Protein AF-A0A3D0FVB7-F1 (afdb_monomer_lite)

Structure (mmCIF, N/CA/C/O backbone):
data_AF-A0A3D0FVB7-F1
#
_entry.id   AF-A0A3D0FVB7-F1
#
loop_
_atom_site.group_PDB
_atom_site.id
_atom_site.type_symbol
_atom_site.label_atom_id
_atom_site.label_alt_id
_atom_site.label_comp_id
_atom_site.label_asym_id
_atom_site.label_entity_id
_atom_site.label_seq_id
_atom_site.pdbx_PDB_ins_code
_atom_site.Cartn_x
_atom_site.Cartn_y
_atom_site.Cartn_z
_atom_site.occupancy
_atom_site.B_iso_or_equiv
_atom_site.auth_seq_id
_atom_site.auth_comp_id
_atom_site.auth_asym_id
_atom_site.auth_atom_id
_atom_site.pdbx_PDB_model_num
ATOM 1 N N . MET A 1 1 ? -12.631 6.253 -12.093 1.00 45.00 1 MET A N 1
ATOM 2 C CA . MET A 1 1 ? -12.556 4.830 -11.691 1.00 45.00 1 MET A CA 1
ATOM 3 C C . MET A 1 1 ? -13.011 4.769 -10.238 1.00 45.00 1 MET A C 1
ATOM 5 O O . MET A 1 1 ? -12.289 5.247 -9.381 1.00 45.00 1 MET A O 1
ATOM 9 N N . ALA A 1 2 ? -14.315 4.633 -9.990 1.00 50.31 2 ALA A N 1
ATOM 10 C CA . ALA A 1 2 ? -15.085 3.379 -9.935 1.00 50.31 2 ALA A CA 1
ATOM 11 C C . ALA A 1 2 ? -14.750 2.559 -8.677 1.00 50.31 2 ALA A C 1
ATOM 13 O O . ALA A 1 2 ? -14.264 1.438 -8.771 1.00 50.31 2 ALA A O 1
ATOM 14 N N . GLY A 1 3 ? -14.973 3.168 -7.509 1.00 51.59 3 GLY A N 1
ATOM 15 C CA . GLY A 1 3 ? -15.034 2.427 -6.258 1.00 51.59 3 GLY A CA 1
ATOM 16 C C . GLY A 1 3 ? 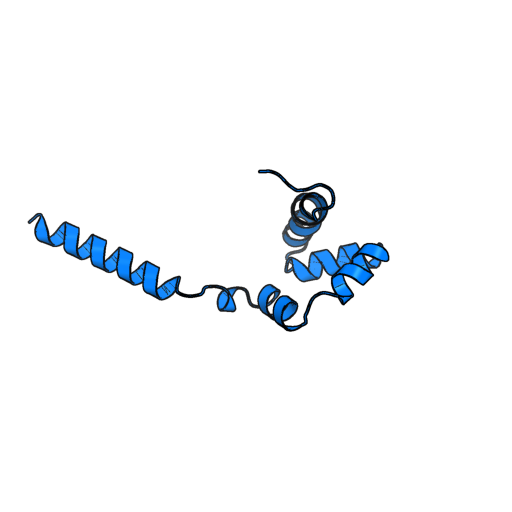-16.380 1.721 -6.120 1.00 51.59 3 GLY A C 1
ATOM 17 O O . GLY A 1 3 ? -17.415 2.269 -6.513 1.00 51.59 3 GLY A O 1
ATOM 18 N N . TYR A 1 4 ? -16.370 0.490 -5.616 1.00 59.59 4 TYR A N 1
ATOM 19 C CA . TYR A 1 4 ? -17.595 -0.265 -5.349 1.00 59.59 4 TYR A CA 1
ATOM 20 C C . TYR A 1 4 ? -18.283 0.270 -4.087 1.00 59.59 4 TYR A C 1
ATOM 22 O O . TYR A 1 4 ? -17.650 0.874 -3.220 1.00 59.59 4 TYR A O 1
ATOM 30 N N . LYS A 1 5 ? -19.596 0.049 -3.952 1.00 65.69 5 LYS A N 1
ATOM 31 C CA . LYS A 1 5 ? -20.309 0.393 -2.715 1.00 65.69 5 LYS A CA 1
ATOM 32 C C . LYS A 1 5 ? -19.665 -0.359 -1.543 1.00 65.69 5 LYS A C 1
ATOM 34 O O . LYS A 1 5 ? -19.673 -1.585 -1.538 1.00 65.69 5 LYS A O 1
ATOM 39 N N . GLY A 1 6 ? -19.152 0.387 -0.566 1.00 68.94 6 GLY A N 1
ATOM 40 C CA . GLY A 1 6 ? -18.444 -0.166 0.592 1.00 68.94 6 GLY A CA 1
ATOM 41 C C . GLY A 1 6 ? -16.939 -0.354 0.391 1.00 68.94 6 GLY A C 1
ATOM 42 O O . GLY A 1 6 ? -16.306 -0.973 1.238 1.00 68.94 6 GLY A O 1
ATOM 43 N N . ASP A 1 7 ? -16.353 0.157 -0.695 1.00 77.06 7 ASP A N 1
ATOM 44 C CA . ASP A 1 7 ? -14.902 0.120 -0.842 1.00 77.06 7 ASP A CA 1
ATOM 45 C C . ASP A 1 7 ? -14.193 1.136 0.069 1.00 77.06 7 ASP A C 1
ATOM 47 O O . ASP A 1 7 ? -14.754 2.131 0.541 1.00 77.06 7 ASP A O 1
ATOM 51 N N . ALA A 1 8 ? -12.913 0.874 0.312 1.00 84.50 8 ALA A N 1
ATOM 52 C CA . ALA A 1 8 ? -12.082 1.723 1.147 1.00 84.50 8 ALA A CA 1
ATOM 53 C C . ALA A 1 8 ? -11.562 2.974 0.409 1.00 84.50 8 ALA A C 1
ATOM 55 O O . ALA A 1 8 ? -10.736 3.693 0.963 1.00 84.50 8 ALA A O 1
ATOM 56 N N . HIS A 1 9 ? -12.001 3.275 -0.820 1.00 86.25 9 HIS A N 1
ATOM 57 C CA . HIS A 1 9 ? -11.394 4.309 -1.667 1.00 86.25 9 HIS A CA 1
ATOM 58 C C . HIS A 1 9 ? -11.391 5.671 -0.992 1.00 86.25 9 HIS A C 1
ATOM 60 O O . HIS A 1 9 ? -10.356 6.333 -0.943 1.00 86.25 9 HIS A O 1
ATOM 66 N N . LYS A 1 10 ? -12.533 6.080 -0.430 1.00 86.19 10 LYS A N 1
ATOM 67 C CA . LYS A 1 10 ? -12.643 7.367 0.261 1.00 86.19 10 LYS A CA 1
ATOM 68 C C . LYS A 1 10 ? -11.715 7.427 1.475 1.00 86.19 10 LYS A C 1
ATOM 70 O O . LYS A 1 10 ? -11.016 8.414 1.682 1.00 86.19 10 LYS A O 1
ATOM 75 N N . LEU A 1 11 ? -11.691 6.358 2.269 1.00 90.88 11 LEU A N 1
ATOM 76 C CA . LEU A 1 11 ? -10.825 6.260 3.439 1.00 90.88 11 LEU A CA 1
ATOM 77 C C . LEU A 1 11 ? -9.347 6.356 3.041 1.00 90.88 11 LEU A C 1
ATOM 79 O O . LEU A 1 11 ? -8.608 7.157 3.609 1.00 90.88 11 LEU A O 1
ATOM 83 N N . ILE A 1 12 ? -8.925 5.565 2.058 1.00 92.25 12 ILE A N 1
ATOM 84 C CA . ILE A 1 12 ? -7.524 5.469 1.662 1.00 92.25 12 ILE A CA 1
ATOM 85 C C . ILE A 1 12 ? -7.079 6.740 0.937 1.00 92.25 12 ILE A C 1
ATOM 87 O O . ILE A 1 12 ? -6.140 7.397 1.382 1.00 92.25 12 ILE A O 1
ATOM 91 N N . ASN A 1 13 ? -7.760 7.127 -0.141 1.00 89.06 13 ASN A N 1
ATOM 92 C CA . ASN A 1 13 ? -7.284 8.186 -1.031 1.00 89.06 13 ASN A CA 1
ATOM 93 C C . ASN A 1 13 ? -7.497 9.591 -0.469 1.00 89.06 13 ASN A C 1
ATOM 95 O O . ASN A 1 13 ? -6.639 10.449 -0.659 1.00 89.06 13 ASN A O 1
ATOM 99 N N . GLU A 1 14 ? -8.614 9.846 0.216 1.00 87.81 14 GLU A N 1
ATOM 100 C CA . GLU A 1 14 ? -8.903 11.195 0.716 1.00 87.81 14 GLU A CA 1
ATOM 101 C C . GLU A 1 14 ? -8.318 11.423 2.111 1.00 87.81 14 GLU A C 1
ATOM 103 O O . GLU A 1 14 ? -7.791 12.504 2.380 1.00 87.81 14 GLU A O 1
ATOM 108 N N . LYS A 1 15 ? -8.372 10.418 2.998 1.00 92.62 15 LYS A N 1
ATOM 109 C CA . LYS A 1 15 ? -7.926 10.571 4.393 1.00 92.62 15 LYS A CA 1
ATOM 110 C C . LYS A 1 15 ? -6.512 10.043 4.615 1.00 92.62 15 LYS A C 1
ATOM 112 O O . LYS A 1 15 ? -5.629 10.816 4.981 1.00 92.62 15 LYS A O 1
ATOM 117 N N . ALA A 1 16 ? -6.282 8.749 4.390 1.00 94.50 16 ALA A N 1
ATOM 118 C CA . ALA A 1 16 ? -5.022 8.106 4.763 1.00 94.50 16 ALA A CA 1
ATOM 119 C C . ALA A 1 16 ? -3.833 8.630 3.946 1.00 94.50 16 ALA A C 1
ATOM 121 O O . ALA A 1 16 ? -2.798 8.942 4.524 1.00 94.50 16 ALA A O 1
ATOM 122 N N . VAL A 1 17 ? -3.983 8.802 2.627 1.00 94.31 17 VAL A N 1
ATOM 123 C CA . VAL A 1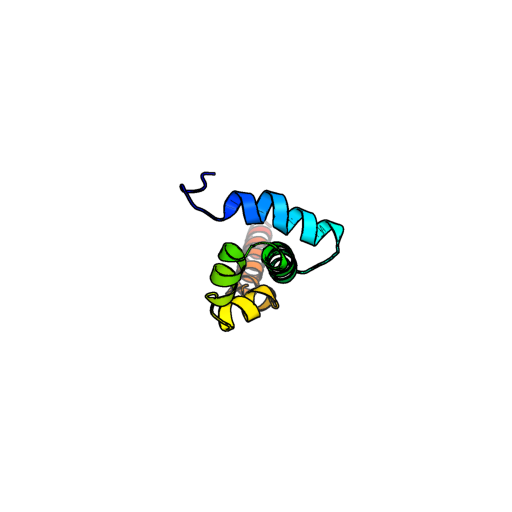 17 ? -2.935 9.370 1.760 1.00 94.31 17 VAL A CA 1
ATOM 124 C C . VAL A 1 17 ? -2.599 10.806 2.161 1.00 94.31 17 VAL A C 1
ATOM 126 O O . VAL A 1 17 ? -1.423 11.162 2.226 1.00 94.31 17 VAL A O 1
ATOM 129 N N . SER A 1 18 ? -3.609 11.628 2.449 1.00 94.00 18 SER A N 1
ATOM 130 C CA . SER A 1 18 ? -3.408 13.010 2.899 1.00 94.00 18 SER A CA 1
ATOM 131 C C . SER A 1 18 ? -2.641 13.057 4.222 1.00 94.00 18 SER A C 1
ATOM 133 O O . SER A 1 18 ? -1.659 13.787 4.340 1.00 94.00 18 SER A O 1
ATOM 135 N N . LEU A 1 19 ? -3.038 12.231 5.195 1.00 95.06 19 LEU A N 1
ATOM 136 C CA . LEU A 1 19 ? -2.354 12.125 6.482 1.00 95.06 19 LEU A CA 1
ATOM 137 C C . LEU A 1 19 ? -0.913 11.621 6.321 1.00 95.06 19 LEU A C 1
ATOM 139 O O . LEU A 1 19 ? 0.008 12.228 6.861 1.00 95.06 19 LEU A O 1
ATOM 143 N N . ALA A 1 20 ? -0.711 10.561 5.536 1.00 95.25 20 ALA A N 1
ATOM 144 C CA . ALA A 1 20 ? 0.601 9.980 5.265 1.00 95.25 20 ALA A CA 1
ATOM 145 C C . ALA A 1 20 ? 1.568 11.006 4.661 1.00 95.25 20 ALA A C 1
ATOM 147 O O . ALA A 1 20 ? 2.705 11.120 5.109 1.00 95.25 20 ALA A O 1
ATOM 148 N N . LYS A 1 21 ? 1.102 11.804 3.691 1.00 94.19 21 LYS A N 1
ATOM 149 C CA . LYS A 1 21 ? 1.901 12.874 3.079 1.00 94.19 21 LYS A CA 1
ATOM 150 C C . LYS A 1 21 ? 2.244 13.980 4.073 1.00 94.19 21 LYS A C 1
ATOM 152 O O . LYS A 1 21 ? 3.402 14.370 4.162 1.00 94.19 21 LYS A O 1
ATOM 157 N N . ASN A 1 22 ? 1.255 14.468 4.819 1.00 94.88 22 ASN A N 1
ATOM 158 C CA . ASN A 1 22 ? 1.440 15.603 5.726 1.00 94.88 22 ASN A CA 1
ATOM 159 C C . ASN A 1 22 ? 2.326 15.259 6.932 1.00 94.88 22 ASN A C 1
ATOM 161 O O . ASN A 1 22 ? 3.061 16.117 7.411 1.00 94.88 22 ASN A O 1
ATOM 165 N N . ALA A 1 23 ? 2.262 14.017 7.414 1.00 93.81 23 ALA A N 1
ATOM 166 C CA . ALA A 1 23 ? 3.016 13.547 8.575 1.00 93.81 23 ALA A CA 1
ATOM 167 C C . ALA A 1 23 ? 4.286 12.754 8.208 1.00 93.81 23 ALA A C 1
ATOM 169 O O . ALA A 1 23 ? 4.980 12.278 9.102 1.00 93.81 23 ALA A O 1
ATOM 170 N N . ASN A 1 24 ? 4.591 12.606 6.912 1.00 93.12 24 ASN A N 1
ATOM 171 C CA . ASN A 1 24 ? 5.688 11.778 6.401 1.00 93.12 24 ASN A CA 1
ATOM 172 C C . ASN A 1 24 ? 5.671 10.339 6.965 1.00 93.12 24 ASN A C 1
ATOM 174 O O . ASN A 1 24 ? 6.673 9.826 7.462 1.00 93.12 24 ASN A O 1
ATOM 178 N N . LEU A 1 25 ? 4.502 9.700 6.909 1.00 92.25 25 LEU A N 1
ATOM 179 C CA . LEU A 1 25 ? 4.268 8.340 7.398 1.00 92.25 25 LEU A CA 1
ATOM 180 C C . LEU A 1 25 ? 4.071 7.365 6.238 1.00 92.25 25 LEU A C 1
ATOM 182 O O . LEU A 1 25 ? 3.627 7.741 5.151 1.00 92.25 25 LEU A O 1
ATOM 186 N N . LYS A 1 26 ? 4.316 6.075 6.491 1.00 91.75 26 LYS A N 1
ATOM 187 C CA . LYS A 1 26 ? 3.856 5.022 5.579 1.00 91.75 26 LYS A CA 1
ATOM 188 C C . LYS A 1 26 ? 2.328 4.960 5.610 1.00 91.75 26 LYS A C 1
ATOM 190 O O . LYS A 1 26 ? 1.701 5.188 6.645 1.00 91.75 26 LYS A O 1
ATOM 195 N N . LEU A 1 27 ? 1.722 4.606 4.478 1.00 92.38 27 LEU A N 1
ATOM 196 C CA . LEU A 1 27 ? 0.264 4.606 4.330 1.00 92.38 27 LEU A CA 1
ATOM 197 C C . LEU A 1 27 ? -0.436 3.705 5.359 1.00 92.38 27 LEU A C 1
ATOM 199 O O . LEU A 1 27 ? -1.448 4.102 5.926 1.00 92.38 27 LEU A O 1
ATOM 203 N N . ILE A 1 28 ? 0.125 2.526 5.647 1.00 93.00 28 ILE A N 1
ATOM 204 C CA . ILE A 1 28 ? -0.434 1.595 6.639 1.00 93.00 28 ILE A CA 1
ATOM 205 C C . ILE A 1 28 ? -0.434 2.174 8.060 1.00 93.00 28 ILE A C 1
ATOM 207 O O . ILE A 1 28 ? -1.364 1.930 8.825 1.00 93.00 28 ILE A O 1
ATOM 211 N N . ASP A 1 29 ? 0.565 2.986 8.406 1.00 93.88 29 ASP A N 1
ATOM 212 C CA . ASP A 1 29 ? 0.630 3.640 9.713 1.00 93.88 29 ASP A CA 1
ATOM 213 C C . ASP A 1 29 ? -0.387 4.794 9.789 1.00 93.88 29 ASP A C 1
ATOM 215 O O . ASP A 1 29 ? -1.059 4.963 10.802 1.00 93.88 29 ASP A O 1
ATOM 219 N N . ALA A 1 30 ? -0.611 5.518 8.686 1.00 95.00 30 ALA A N 1
ATOM 220 C CA . ALA A 1 30 ? -1.687 6.508 8.603 1.00 95.00 30 ALA A CA 1
ATOM 221 C C . ALA A 1 30 ? -3.088 5.877 8.744 1.00 95.00 30 ALA A C 1
ATOM 223 O O . ALA A 1 30 ? -3.951 6.449 9.406 1.00 95.00 30 ALA A O 1
ATOM 224 N N . VAL A 1 31 ? -3.323 4.689 8.171 1.00 94.56 31 VAL A N 1
ATOM 225 C CA . VAL A 1 31 ? -4.589 3.954 8.357 1.00 94.56 31 VAL A CA 1
ATOM 226 C C . VAL A 1 31 ? -4.775 3.539 9.818 1.00 94.56 31 VAL A C 1
ATOM 228 O O . VAL A 1 31 ? -5.864 3.722 10.356 1.00 94.56 31 VAL A O 1
ATOM 231 N N . LYS A 1 32 ? -3.716 3.056 10.484 1.00 94.12 32 LYS A N 1
ATOM 232 C CA . LYS A 1 32 ? -3.742 2.730 11.921 1.00 94.12 32 LYS A CA 1
ATOM 233 C C . LYS A 1 32 ? -4.071 3.952 12.783 1.00 94.12 32 LYS A C 1
ATOM 235 O O . LYS A 1 32 ? -4.940 3.860 13.636 1.00 94.12 32 LYS A O 1
ATOM 240 N N . HIS A 1 33 ? -3.482 5.111 12.488 1.00 94.81 33 HIS A N 1
ATOM 241 C CA . HIS A 1 33 ? -3.816 6.357 13.187 1.00 94.81 33 HIS A CA 1
ATOM 242 C C . HIS A 1 33 ? -5.273 6.794 13.012 1.00 94.81 33 HIS A C 1
ATOM 244 O O . HIS A 1 33 ? -5.881 7.327 13.938 1.00 94.81 33 HIS A O 1
ATOM 250 N N . LEU A 1 34 ? -5.855 6.583 11.829 1.00 94.25 34 LEU A N 1
ATOM 251 C CA . LEU A 1 34 ? -7.280 6.842 11.620 1.00 94.25 34 LEU A CA 1
ATOM 252 C C . LEU A 1 34 ? -8.150 5.843 12.397 1.00 94.25 34 LEU A C 1
ATOM 254 O O . LEU A 1 34 ? -9.200 6.226 12.906 1.00 94.25 34 LEU A O 1
ATOM 258 N N . ALA A 1 35 ? -7.694 4.595 12.517 1.00 95.19 35 ALA A N 1
ATOM 259 C CA . ALA A 1 35 ? -8.370 3.532 13.254 1.00 95.19 35 ALA A CA 1
ATOM 260 C C . ALA A 1 35 ? -8.363 3.733 14.779 1.00 95.19 35 ALA A C 1
ATOM 262 O O . ALA A 1 35 ? -9.263 3.242 15.454 1.00 95.19 35 ALA A O 1
ATOM 263 N N . ASP A 1 36 ? -7.402 4.478 15.339 1.00 94.19 36 ASP A N 1
ATOM 264 C CA . ASP A 1 36 ? -7.332 4.753 16.786 1.00 94.19 36 ASP A CA 1
ATOM 265 C C . ASP A 1 36 ? -8.628 5.377 17.340 1.00 94.19 36 ASP A C 1
ATOM 267 O O . ASP A 1 36 ? -8.945 5.211 18.517 1.00 94.19 36 ASP A O 1
ATOM 271 N N . ASN A 1 37 ? -9.395 6.067 16.488 1.00 92.06 37 ASN A N 1
ATOM 272 C CA . ASN A 1 37 ? -10.659 6.715 16.844 1.00 92.06 37 ASN A CA 1
ATOM 273 C C . ASN A 1 37 ? -11.888 6.087 16.154 1.00 92.06 37 ASN A C 1
ATOM 275 O O . ASN A 1 37 ? -12.972 6.666 16.202 1.00 92.06 37 ASN A O 1
ATOM 279 N N . ASP A 1 38 ? -11.734 4.936 15.497 1.00 93.69 38 ASP A N 1
ATOM 280 C CA . ASP A 1 38 ? -12.784 4.269 14.719 1.00 93.69 38 ASP A CA 1
ATOM 281 C C . ASP A 1 38 ? -12.698 2.751 14.946 1.00 93.69 38 ASP A C 1
ATOM 283 O O . ASP A 1 38 ? -11.829 2.068 14.402 1.00 93.69 38 ASP A O 1
ATOM 287 N N . ALA A 1 39 ? -13.579 2.228 15.806 1.00 94.25 39 ALA A N 1
ATOM 288 C CA . ALA A 1 39 ? -13.538 0.836 16.253 1.00 94.25 39 ALA A CA 1
ATOM 289 C C . ALA A 1 39 ? -13.758 -0.168 15.108 1.00 94.25 39 ALA A C 1
ATOM 291 O O . ALA A 1 39 ? -13.065 -1.188 15.061 1.00 94.25 39 ALA A O 1
ATOM 292 N N . ASP A 1 40 ? -14.660 0.146 14.175 1.00 90.94 40 ASP A N 1
ATOM 293 C CA . ASP A 1 40 ? -14.955 -0.698 13.014 1.00 90.94 40 ASP A CA 1
ATOM 294 C C . ASP A 1 40 ? -13.746 -0.736 12.072 1.00 90.94 40 ASP A C 1
ATOM 296 O O . ASP A 1 40 ? -13.345 -1.792 11.572 1.00 90.94 40 ASP A O 1
ATOM 300 N N . LEU A 1 41 ? -13.106 0.421 11.867 1.00 91.50 41 LEU A N 1
ATOM 301 C CA . LEU A 1 41 ? -11.879 0.498 11.086 1.00 91.50 41 LEU A CA 1
ATOM 302 C C . LEU A 1 41 ? -10.722 -0.236 11.769 1.00 91.50 41 LEU A C 1
ATOM 304 O O . LEU A 1 41 ? -9.931 -0.893 11.090 1.00 91.50 41 LEU A O 1
ATOM 308 N N . TRP A 1 42 ? -10.622 -0.161 13.096 1.00 94.38 42 TRP A N 1
ATOM 309 C CA . TRP A 1 42 ? -9.637 -0.933 13.845 1.00 94.38 42 TRP A CA 1
ATOM 310 C C . TRP A 1 42 ? -9.848 -2.416 13.558 1.00 94.38 42 TRP A C 1
ATOM 312 O O . TRP A 1 42 ? -8.923 -3.074 13.086 1.00 94.38 42 TRP A O 1
ATOM 322 N N . GLU A 1 43 ? -11.054 -2.946 13.758 1.00 93.62 43 GLU A N 1
ATOM 323 C CA . GLU A 1 43 ? -11.354 -4.355 13.488 1.00 93.62 43 GLU A CA 1
ATOM 324 C C . GLU A 1 43 ? -10.970 -4.771 12.060 1.00 93.62 43 GLU A C 1
ATOM 326 O O . GLU A 1 43 ? -10.304 -5.792 11.875 1.00 93.62 43 GLU A O 1
ATOM 331 N N . ALA A 1 44 ? -11.268 -3.937 11.060 1.00 91.25 44 ALA A N 1
ATOM 332 C CA . ALA A 1 44 ? -10.836 -4.173 9.686 1.00 91.25 44 ALA A CA 1
ATOM 333 C C . ALA A 1 44 ? -9.302 -4.249 9.547 1.00 91.25 44 ALA A C 1
ATOM 335 O O . ALA A 1 44 ? -8.796 -5.149 8.879 1.00 91.25 44 ALA A O 1
ATOM 336 N N . VAL A 1 45 ? -8.551 -3.359 10.206 1.00 92.44 45 VAL A N 1
ATOM 337 C CA . VAL A 1 45 ? -7.077 -3.391 10.233 1.00 92.44 45 VAL A CA 1
ATOM 338 C C . VAL A 1 45 ? -6.548 -4.648 10.932 1.00 92.44 45 VAL A C 1
ATOM 340 O O . VAL A 1 45 ? -5.569 -5.231 10.471 1.00 92.44 45 VAL A O 1
ATOM 343 N N . ARG A 1 46 ? -7.201 -5.090 12.013 1.00 93.62 46 ARG A N 1
ATOM 344 C CA . ARG A 1 46 ? -6.861 -6.300 12.790 1.00 93.62 46 ARG A CA 1
ATOM 345 C C . ARG A 1 46 ? -6.965 -7.577 11.950 1.00 93.62 46 ARG A C 1
ATOM 347 O O . ARG A 1 46 ? -6.252 -8.537 12.216 1.00 93.62 46 ARG A O 1
ATOM 354 N N . ASN A 1 47 ? -7.845 -7.563 10.951 1.00 94.31 47 ASN A N 1
ATOM 355 C CA . ASN A 1 47 ? -8.100 -8.681 10.047 1.00 94.31 47 ASN A CA 1
ATOM 356 C C . ASN A 1 47 ? -7.153 -8.723 8.835 1.00 94.31 47 ASN A C 1
ATOM 358 O O . ASN A 1 47 ? -7.221 -9.669 8.049 1.00 94.31 47 ASN A O 1
ATOM 362 N N . ILE A 1 48 ? -6.280 -7.725 8.653 1.00 92.25 48 ILE A N 1
ATOM 363 C CA . ILE A 1 48 ? -5.284 -7.743 7.577 1.00 92.25 48 ILE A CA 1
ATOM 364 C C . ILE A 1 48 ? -4.214 -8.795 7.915 1.00 92.25 48 ILE A C 1
ATOM 366 O O . ILE A 1 48 ? -3.626 -8.721 8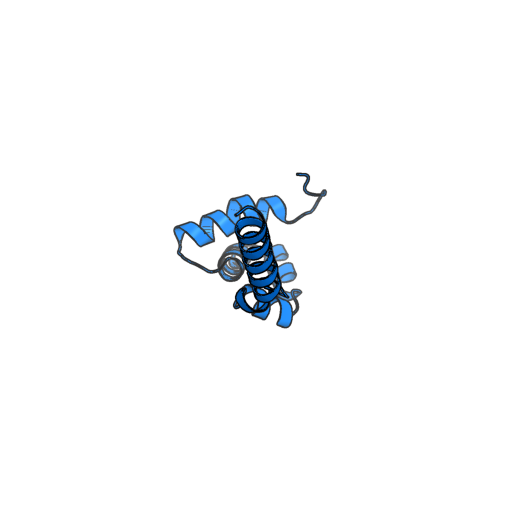.995 1.00 92.25 48 ILE A O 1
ATOM 370 N N . PRO A 1 49 ? -3.911 -9.746 7.011 1.00 95.00 49 PRO A N 1
ATOM 371 C CA . PRO A 1 49 ? -2.844 -10.717 7.231 1.00 95.00 49 PRO A CA 1
ATOM 372 C C . PRO A 1 49 ? -1.485 -10.041 7.443 1.00 95.00 49 PRO A C 1
ATOM 374 O O . PRO A 1 49 ? -1.156 -9.075 6.750 1.00 95.00 49 PRO A O 1
ATOM 377 N N . GLU A 1 50 ? -0.667 -10.577 8.351 1.00 92.19 50 GLU A N 1
ATOM 378 C CA . GLU A 1 50 ? 0.632 -9.980 8.703 1.00 92.19 50 GLU A CA 1
ATOM 379 C C . GLU A 1 50 ? 1.546 -9.827 7.482 1.00 92.19 50 GLU A C 1
ATOM 381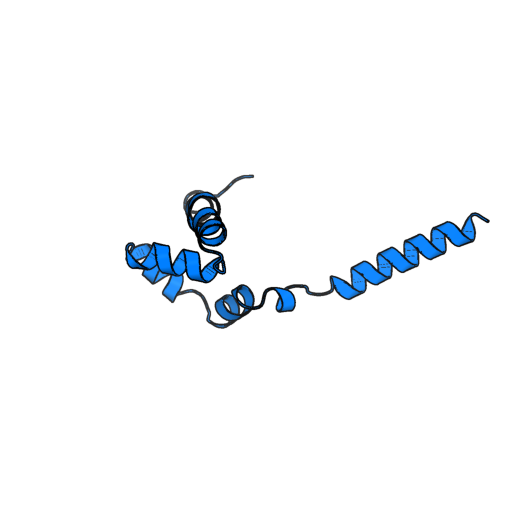 O O . GLU A 1 50 ? 2.139 -8.779 7.275 1.00 92.19 50 GLU A O 1
ATOM 386 N N . GLU A 1 51 ? 1.575 -10.823 6.603 1.00 91.31 51 GLU A N 1
ATOM 387 C CA . GLU A 1 51 ? 2.327 -10.794 5.346 1.00 91.31 51 GLU A CA 1
ATOM 388 C C . GLU A 1 51 ? 1.918 -9.648 4.404 1.00 91.31 51 GLU A C 1
ATOM 390 O O . GLU A 1 51 ? 2.770 -9.060 3.736 1.00 91.31 51 GLU A O 1
ATOM 395 N N . VAL A 1 52 ? 0.645 -9.238 4.415 1.00 91.62 52 VAL A N 1
ATOM 396 C CA . VAL A 1 52 ? 0.185 -8.043 3.689 1.00 91.62 52 VAL A CA 1
ATOM 397 C C . VAL A 1 52 ? 0.653 -6.767 4.394 1.00 91.62 52 VAL A C 1
ATOM 399 O O . VAL A 1 52 ? 1.057 -5.813 3.726 1.00 91.62 52 VAL A O 1
ATOM 402 N N . ILE A 1 53 ? 0.656 -6.738 5.731 1.00 90.94 53 ILE A N 1
ATOM 403 C CA . ILE A 1 53 ? 1.212 -5.613 6.500 1.00 90.94 53 ILE A CA 1
ATOM 404 C C . ILE A 1 53 ? 2.709 -5.459 6.219 1.00 90.94 53 ILE A C 1
ATOM 406 O O . ILE A 1 53 ? 3.163 -4.340 5.970 1.00 90.94 53 ILE A O 1
ATOM 410 N N . THR A 1 54 ? 3.470 -6.555 6.222 1.00 90.38 54 THR A N 1
ATOM 411 C CA . THR A 1 54 ? 4.896 -6.560 5.877 1.00 90.38 54 THR A CA 1
ATOM 412 C C . THR A 1 54 ? 5.105 -6.006 4.474 1.00 90.38 54 THR A C 1
ATOM 414 O O . THR A 1 54 ? 5.886 -5.075 4.296 1.00 90.38 54 THR A O 1
ATOM 417 N N . LEU A 1 55 ? 4.333 -6.480 3.494 1.00 90.75 55 LEU A N 1
ATOM 418 C CA . LEU A 1 55 ? 4.407 -5.999 2.116 1.00 90.75 55 LEU A CA 1
ATOM 419 C C . LEU A 1 55 ? 4.110 -4.495 1.990 1.00 90.75 55 LEU A C 1
ATOM 421 O O . LEU A 1 55 ? 4.779 -3.778 1.251 1.00 90.75 55 LEU A O 1
ATOM 425 N N . MET A 1 56 ? 3.138 -3.984 2.748 1.00 89.44 56 MET A N 1
ATOM 426 C CA . MET A 1 56 ? 2.845 -2.547 2.803 1.00 89.44 56 MET A CA 1
ATOM 427 C C . MET A 1 56 ? 3.955 -1.727 3.476 1.00 89.44 56 MET A C 1
ATOM 429 O O . MET A 1 56 ? 4.057 -0.519 3.238 1.00 89.44 56 MET A O 1
ATOM 433 N N . ARG A 1 57 ? 4.775 -2.348 4.331 1.00 89.94 57 ARG A N 1
ATOM 434 C CA . ARG A 1 57 ? 5.959 -1.716 4.924 1.00 89.94 57 ARG A CA 1
ATOM 435 C C . ARG A 1 57 ? 7.172 -1.790 4.000 1.00 89.94 57 ARG A C 1
ATOM 437 O O . ARG A 1 57 ? 7.988 -0.872 4.065 1.00 89.94 57 ARG A O 1
ATOM 444 N N . GLU A 1 58 ? 7.266 -2.811 3.163 1.00 90.25 58 GLU A N 1
ATOM 445 C CA . GLU A 1 58 ? 8.401 -3.097 2.280 1.00 90.25 58 GLU A CA 1
ATOM 446 C C . GLU A 1 58 ? 7.920 -3.208 0.820 1.00 90.25 58 GLU A C 1
ATOM 448 O O . GLU A 1 58 ? 7.929 -4.294 0.232 1.00 90.25 58 GLU A O 1
ATOM 4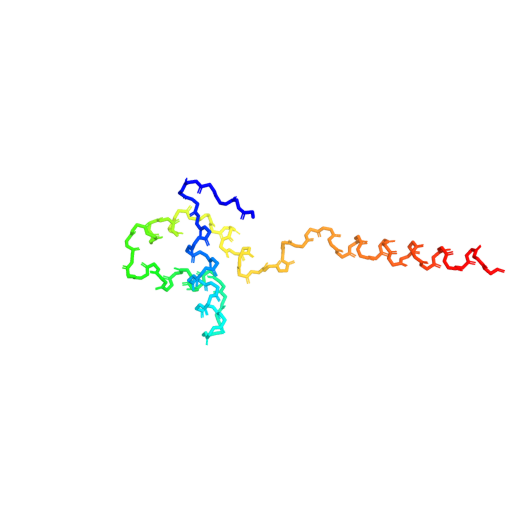53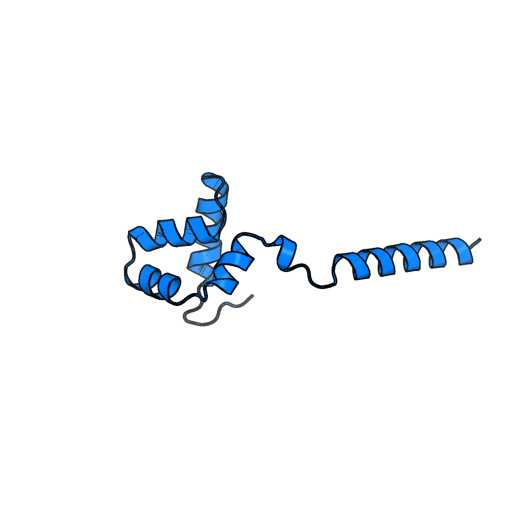 N N . PRO A 1 59 ? 7.441 -2.102 0.215 1.00 87.75 59 PRO A N 1
ATOM 454 C CA . PRO A 1 59 ? 6.872 -2.115 -1.135 1.00 87.75 59 PRO A CA 1
ATOM 455 C C . PRO A 1 59 ? 7.866 -2.568 -2.215 1.00 87.75 59 PRO A C 1
ATOM 457 O O . PRO A 1 59 ? 7.454 -3.049 -3.269 1.00 87.75 59 PRO A O 1
ATOM 460 N N . GLU A 1 60 ? 9.169 -2.458 -1.961 1.00 90.06 60 GLU A N 1
ATOM 461 C CA . GLU A 1 60 ? 10.240 -3.009 -2.791 1.00 90.06 60 GLU A CA 1
ATOM 462 C C . GLU A 1 60 ? 10.134 -4.529 -2.987 1.00 90.06 60 GLU A C 1
ATOM 464 O O . GLU A 1 60 ? 10.577 -5.040 -4.014 1.00 90.06 60 GLU A O 1
ATOM 469 N N . ASN A 1 61 ? 9.482 -5.244 -2.068 1.00 89.75 61 ASN A N 1
ATOM 470 C CA . ASN A 1 61 ? 9.229 -6.679 -2.189 1.00 89.75 61 ASN A CA 1
ATOM 471 C C . ASN A 1 61 ? 8.008 -6.988 -3.075 1.00 89.75 61 ASN A C 1
ATOM 473 O O . ASN A 1 61 ? 7.788 -8.141 -3.443 1.00 89.75 61 ASN A O 1
ATOM 477 N N . TYR A 1 62 ? 7.237 -5.971 -3.479 1.00 90.44 62 TYR A N 1
ATOM 478 C CA . TYR A 1 62 ? 6.064 -6.098 -4.352 1.00 90.44 62 TYR A CA 1
ATOM 479 C C . TYR A 1 62 ? 6.321 -5.632 -5.794 1.00 90.44 62 TYR A C 1
ATOM 481 O O . TYR A 1 62 ? 5.417 -5.196 -6.505 1.00 90.44 62 TYR A O 1
ATOM 489 N N . ILE A 1 63 ? 7.569 -5.706 -6.257 1.00 92.00 63 ILE A N 1
ATOM 490 C CA . ILE A 1 63 ? 7.939 -5.261 -7.610 1.00 92.00 63 ILE A CA 1
ATOM 491 C C . ILE A 1 63 ? 7.854 -6.373 -8.666 1.00 92.00 63 ILE A C 1
ATOM 493 O O . ILE A 1 63 ? 7.935 -6.087 -9.862 1.00 92.00 63 ILE A O 1
ATOM 497 N N . GLY A 1 64 ? 7.703 -7.637 -8.257 1.00 92.44 64 GLY A N 1
ATOM 498 C CA . GLY A 1 64 ? 7.680 -8.786 -9.165 1.00 92.44 64 GLY A CA 1
ATOM 499 C C . GLY A 1 64 ? 8.863 -8.775 -10.141 1.00 92.44 64 GLY A C 1
ATOM 500 O O . GLY A 1 64 ? 10.013 -8.621 -9.739 1.00 92.44 64 GLY A O 1
ATOM 501 N N . LEU A 1 65 ? 8.572 -8.878 -11.441 1.00 96.00 65 LEU A N 1
ATOM 502 C CA . LEU A 1 65 ? 9.580 -8.879 -12.511 1.00 96.00 65 LEU A CA 1
ATOM 503 C C . LEU A 1 65 ? 9.919 -7.472 -13.040 1.00 96.00 65 LEU A C 1
ATOM 505 O O . LEU A 1 65 ? 10.495 -7.351 -14.121 1.00 96.00 65 LEU A O 1
ATOM 509 N N . ALA A 1 66 ? 9.555 -6.394 -12.331 1.00 96.00 66 ALA A N 1
ATOM 510 C CA . ALA A 1 66 ? 9.716 -5.024 -12.833 1.00 96.00 66 ALA A CA 1
ATOM 511 C C . ALA A 1 66 ? 11.154 -4.719 -13.277 1.00 96.00 66 ALA A C 1
ATOM 513 O O . ALA A 1 66 ? 11.359 -4.114 -14.328 1.00 96.00 66 ALA A O 1
ATOM 514 N N . LYS A 1 67 ? 12.151 -5.189 -12.516 1.00 95.50 67 LYS A N 1
ATOM 515 C CA . LYS A 1 67 ? 13.569 -5.019 -12.858 1.00 95.50 67 LYS A CA 1
ATOM 516 C C . LYS A 1 67 ? 13.931 -5.716 -14.171 1.00 95.50 67 LYS A C 1
ATOM 518 O O . LYS A 1 67 ? 14.547 -5.104 -15.037 1.00 95.50 67 LYS A O 1
ATOM 523 N N . GLU A 1 68 ? 13.554 -6.980 -14.319 1.00 97.44 68 GLU A N 1
ATOM 524 C CA . GLU A 1 68 ? 13.862 -7.782 -15.508 1.00 97.44 68 GLU A CA 1
ATOM 525 C C . GLU A 1 68 ? 13.187 -7.202 -16.749 1.00 97.44 68 GLU A C 1
ATOM 527 O O . GLU A 1 68 ? 13.838 -7.000 -17.773 1.00 97.44 68 GLU A O 1
ATOM 532 N N . LYS A 1 69 ? 11.907 -6.830 -16.629 1.00 97.75 69 LYS A N 1
ATOM 533 C CA . LYS A 1 69 ? 11.158 -6.216 -17.725 1.00 97.75 69 LYS A CA 1
ATOM 534 C C . LYS A 1 69 ? 11.705 -4.856 -18.133 1.00 97.75 69 LYS A C 1
ATOM 536 O O . LYS A 1 69 ? 11.768 -4.565 -19.325 1.00 97.75 69 LYS A O 1
ATOM 541 N N . ALA A 1 70 ? 12.129 -4.034 -17.175 1.00 97.75 70 ALA A N 1
ATOM 542 C CA . ALA A 1 70 ? 12.764 -2.758 -17.485 1.00 97.75 70 ALA A CA 1
ATOM 543 C C . ALA A 1 70 ? 14.046 -2.957 -18.312 1.00 97.75 70 ALA A C 1
ATOM 545 O O . ALA A 1 70 ? 14.255 -2.257 -19.304 1.00 97.75 70 ALA A O 1
ATOM 546 N N . MET A 1 71 ? 14.867 -3.948 -17.950 1.00 98.06 71 MET A N 1
ATOM 547 C CA . MET A 1 71 ? 16.079 -4.289 -18.699 1.00 98.06 71 MET A CA 1
ATOM 548 C C . MET A 1 71 ? 15.762 -4.840 -20.092 1.00 98.06 71 MET A C 1
ATOM 550 O O . MET A 1 71 ? 16.373 -4.407 -21.064 1.00 98.06 71 MET A O 1
ATOM 554 N N . GLU A 1 72 ? 14.780 -5.735 -20.212 1.00 98.06 72 GLU A N 1
ATOM 555 C CA . GLU A 1 72 ? 14.331 -6.294 -21.495 1.00 98.06 72 GLU A CA 1
ATOM 556 C C . GLU A 1 72 ? 13.910 -5.191 -22.480 1.00 98.06 72 GLU A C 1
ATOM 558 O O . GLU A 1 72 ? 14.323 -5.194 -23.644 1.00 98.06 72 GLU A O 1
ATOM 563 N N . VAL A 1 73 ? 13.137 -4.206 -22.008 1.00 97.69 73 VAL A N 1
ATOM 564 C CA . VAL A 1 73 ? 12.709 -3.055 -22.817 1.00 97.69 73 VAL A CA 1
ATOM 565 C C . VAL A 1 73 ? 13.904 -2.194 -23.225 1.00 97.69 73 VAL A C 1
ATOM 567 O O . VAL A 1 73 ? 14.018 -1.831 -24.396 1.00 97.69 73 VAL A O 1
ATOM 570 N N . ALA A 1 74 ? 14.815 -1.896 -22.295 1.00 97.38 74 ALA A N 1
ATOM 571 C CA . ALA A 1 74 ? 16.008 -1.102 -22.585 1.00 97.38 74 ALA A CA 1
ATOM 572 C C . ALA A 1 74 ? 16.908 -1.781 -23.635 1.00 97.38 74 ALA A C 1
ATOM 574 O O . ALA A 1 74 ? 17.336 -1.138 -24.595 1.00 97.38 74 ALA A O 1
ATOM 575 N N . SER A 1 75 ? 17.140 -3.090 -23.507 1.00 97.00 75 SER A N 1
ATOM 576 C CA . SER A 1 75 ? 17.901 -3.881 -24.480 1.00 97.00 75 SER A CA 1
ATOM 577 C C . SER A 1 75 ? 17.215 -3.947 -25.845 1.00 97.00 75 SER A C 1
ATOM 579 O O . SER A 1 75 ? 17.881 -3.820 -26.876 1.00 97.00 75 SER A O 1
ATOM 581 N N . SER A 1 76 ? 15.888 -4.102 -25.869 1.00 96.38 76 SER A N 1
ATOM 582 C CA . SER A 1 76 ? 15.105 -4.113 -27.111 1.00 96.38 76 SER A CA 1
ATOM 583 C C . SER A 1 76 ? 15.192 -2.771 -27.841 1.00 96.38 76 SER A C 1
ATOM 585 O O . SER A 1 76 ? 15.416 -2.738 -29.050 1.00 96.38 76 SER A O 1
ATOM 587 N N . ALA A 1 77 ? 15.088 -1.659 -27.108 1.00 96.44 77 ALA A N 1
ATOM 588 C CA . ALA A 1 77 ? 15.232 -0.317 -27.665 1.00 96.44 77 ALA A CA 1
ATOM 589 C C . ALA A 1 77 ? 16.644 -0.075 -28.222 1.00 96.44 77 ALA A C 1
ATOM 591 O O . ALA A 1 77 ? 16.784 0.430 -29.335 1.00 96.44 77 ALA A O 1
ATOM 592 N N . GLY A 1 78 ? 17.685 -0.488 -27.490 1.00 95.31 78 GLY A N 1
ATOM 593 C CA . GLY A 1 78 ? 19.069 -0.401 -27.964 1.00 95.31 78 GLY A CA 1
ATOM 594 C C . GLY A 1 78 ? 19.297 -1.195 -29.253 1.00 95.31 78 GLY A C 1
ATOM 595 O O . GLY A 1 78 ? 19.861 -0.670 -30.208 1.00 95.31 78 GLY A O 1
ATOM 596 N N . SER A 1 79 ? 18.779 -2.426 -29.312 1.00 94.12 79 SER A N 1
ATOM 597 C CA . SER A 1 79 ? 18.881 -3.287 -30.499 1.00 94.12 79 SER A CA 1
ATOM 598 C C . SER A 1 79 ? 18.146 -2.703 -31.707 1.00 94.12 79 SER A C 1
ATOM 600 O O . SER A 1 79 ? 18.621 -2.798 -32.834 1.00 94.12 79 SER A O 1
ATOM 602 N N . TYR A 1 80 ? 16.987 -2.081 -31.486 1.00 94.12 80 TYR A N 1
ATOM 603 C CA . TYR A 1 80 ? 16.224 -1.425 -32.546 1.00 94.12 80 TYR A CA 1
ATOM 604 C C . TYR A 1 80 ? 16.969 -0.225 -33.146 1.00 94.12 80 TYR A C 1
ATOM 606 O O . TYR A 1 80 ? 16.940 -0.029 -34.360 1.00 94.12 80 TYR A O 1
ATOM 614 N N . LEU A 1 81 ? 17.637 0.571 -32.307 1.00 93.69 81 LEU A N 1
ATOM 615 C CA . LEU A 1 81 ? 18.418 1.721 -32.763 1.00 93.69 81 LEU A CA 1
ATOM 616 C C . LEU A 1 81 ? 19.660 1.290 -33.552 1.00 93.69 81 LEU A C 1
ATOM 618 O O . LEU A 1 81 ? 19.946 1.899 -34.577 1.00 93.69 81 LEU A O 1
ATOM 622 N N . SER A 1 82 ? 20.347 0.220 -33.138 1.00 86.94 82 SER A N 1
ATOM 623 C CA . SER A 1 82 ? 21.556 -0.260 -33.823 1.00 86.94 82 SER A CA 1
ATOM 624 C C . SER A 1 82 ? 21.299 -0.944 -35.172 1.00 86.94 82 SER A C 1
ATOM 626 O O . SER A 1 82 ? 22.200 -1.001 -35.994 1.00 86.94 82 SER A O 1
ATOM 628 N N . HIS A 1 83 ? 20.088 -1.454 -35.429 1.00 75.75 83 HIS A N 1
ATOM 629 C CA . HIS A 1 83 ? 19.704 -2.033 -36.731 1.00 75.75 83 HIS A CA 1
ATOM 630 C C . HIS A 1 83 ? 19.249 -0.985 -37.764 1.00 75.75 83 HIS A C 1
ATOM 632 O O . HIS A 1 83 ? 18.837 -1.350 -38.867 1.00 75.75 83 HIS A O 1
ATOM 638 N N . ARG A 1 84 ? 19.239 0.305 -37.403 1.00 61.97 84 ARG A N 1
ATOM 639 C CA . ARG A 1 84 ? 18.859 1.418 -38.290 1.00 61.97 84 ARG A CA 1
ATOM 640 C C . ARG A 1 84 ? 20.051 2.211 -38.840 1.00 61.97 84 ARG A C 1
ATOM 642 O O . ARG A 1 84 ? 19.814 3.137 -39.615 1.00 61.97 84 ARG A O 1
ATOM 649 N N . GLU A 1 85 ? 21.273 1.853 -38.451 1.00 53.47 85 GLU A N 1
ATOM 650 C CA . GLU A 1 85 ? 22.541 2.338 -39.022 1.00 53.47 85 GLU A CA 1
ATOM 651 C C . GLU A 1 85 ? 23.081 1.341 -40.055 1.00 53.47 85 GLU A C 1
ATOM 653 O O . GLU A 1 85 ? 23.628 1.809 -41.079 1.00 53.47 85 GLU A O 1
#

Sequence (85 aa):
MAGYKGDAHKLINEKAVSLAKNANLKLIDAVKHLADNDADLWEAVRNIPEEVITLMREPENYIGLAKEKAMEVASSAGSYLSHRE

Radius of gyration: 19.5 Å; chains: 1; bounding box: 43×26×56 Å

Secondary structure (DSSP, 8-state):
--PPTT-SHIIIIIIIHHHHHHHT--HHHHHHHHHTT-HHHHHHHHTS-HHHHHHHH-GGGG-TTHHHHHHHHHHHHHHHHHTT-

pLDDT: mean 89.27, std 11.28, range [45.0, 98.06]

Foldseek 3Di:
DDDDVPDCCCVQVVQQVVQCVVVVHQSLVSLVVVCVPPVVSVVVNVPDDVVVVVCSVVVVVVCPCVVVVVVVVVVVVVVVVVVVD